Protein AF-A0AAD5R839-F1 (afdb_monomer_lite)

Foldseek 3Di:
DDDDAAADDDDLVVVLVVCPVVDDPPEEDEAADARNHLVVRVVNCVVCPPVNYRYAQQDDPPDDGRHDDPVDPCSDD

pLDDT: mean 86.6, std 10.97, range [40.56, 93.62]

Sequence (77 aa):
MLYVFVSIGINITHFVDCIRSNFTPPCRIGLVSTIQFVTSLQALRNALENTGLEIVLPQCKPLSPGEILGWHISTTR

Structure (mmCIF, N/CA/C/O backbone):
data_AF-A0AAD5R839-F1
#
_entry.id   AF-A0AAD5R839-F1
#
loop_
_atom_site.group_PDB
_atom_site.id
_atom_site.type_symbol
_atom_site.label_atom_id
_atom_site.label_alt_id
_atom_site.label_comp_id
_atom_site.label_asym_id
_atom_site.label_entity_id
_atom_site.label_seq_id
_atom_site.pdbx_PDB_ins_code
_atom_site.Cartn_x
_atom_site.Cartn_y
_atom_site.Cartn_z
_atom_site.occupancy
_atom_site.B_iso_or_equiv
_atom_site.auth_seq_id
_atom_site.au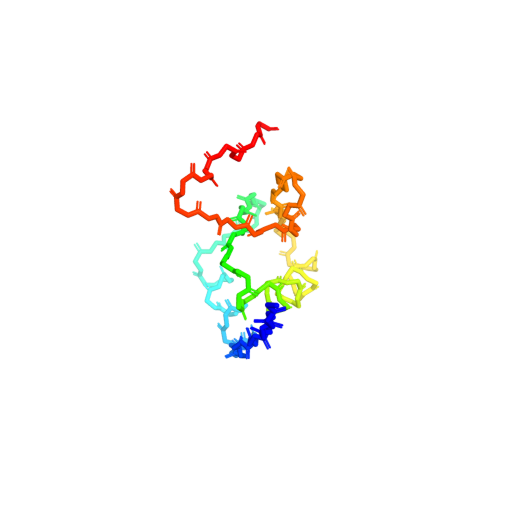th_comp_id
_atom_site.auth_asym_id
_atom_site.auth_atom_id
_atom_site.pdbx_PDB_model_num
ATOM 1 N N . MET A 1 1 ? 17.947 2.734 -24.876 1.00 69.62 1 MET A N 1
ATOM 2 C CA . MET A 1 1 ? 17.642 1.943 -23.664 1.00 69.62 1 MET A CA 1
ATOM 3 C C . MET A 1 1 ? 16.134 1.772 -23.577 1.00 69.62 1 MET A C 1
ATOM 5 O O . MET A 1 1 ? 15.444 2.770 -23.737 1.00 69.62 1 MET A O 1
ATOM 9 N N . LEU A 1 2 ? 15.633 0.546 -23.394 1.00 87.62 2 LEU A N 1
ATOM 10 C CA . LEU A 1 2 ? 14.201 0.250 -23.234 1.00 87.62 2 LEU A CA 1
ATOM 11 C C . LEU A 1 2 ? 13.924 -0.061 -21.760 1.00 87.62 2 LEU A C 1
ATOM 13 O O . LEU A 1 2 ? 14.595 -0.919 -21.191 1.00 87.62 2 LEU A O 1
ATOM 17 N N . TYR A 1 3 ? 12.947 0.619 -21.162 1.00 83.94 3 TYR A N 1
ATOM 18 C CA . TYR A 1 3 ? 12.466 0.315 -19.816 1.00 83.94 3 TYR A CA 1
ATOM 19 C C . TYR A 1 3 ? 11.091 -0.344 -19.919 1.00 83.94 3 TYR A C 1
ATOM 21 O O . TYR A 1 3 ? 10.179 0.226 -20.516 1.00 83.94 3 TYR A O 1
ATOM 29 N N . VAL A 1 4 ? 10.955 -1.553 -19.373 1.00 85.75 4 VAL A N 1
ATOM 30 C CA . VAL A 1 4 ? 9.706 -2.322 -19.410 1.00 85.75 4 VAL A CA 1
ATOM 31 C C . VAL A 1 4 ? 9.100 -2.334 -18.017 1.00 85.75 4 VAL A C 1
ATOM 33 O O . VA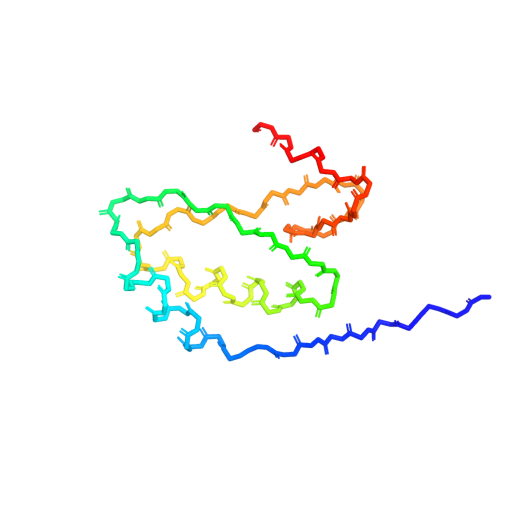L A 1 4 ? 9.698 -2.853 -17.076 1.00 85.75 4 VAL A O 1
ATOM 36 N N . PHE A 1 5 ? 7.902 -1.770 -17.891 1.00 85.06 5 PHE A N 1
ATOM 37 C CA . PHE A 1 5 ? 7.143 -1.807 -16.648 1.00 85.06 5 PHE A CA 1
ATOM 38 C C . PHE A 1 5 ? 6.375 -3.125 -16.551 1.00 85.06 5 PHE A C 1
ATOM 40 O O . PHE A 1 5 ? 5.624 -3.484 -17.456 1.00 85.06 5 PHE A O 1
ATOM 47 N N . VAL A 1 6 ? 6.554 -3.833 -15.437 1.00 88.69 6 VAL A N 1
ATOM 48 C CA . VAL A 1 6 ? 5.790 -5.038 -15.100 1.00 88.69 6 VAL A CA 1
ATOM 49 C C . VAL A 1 6 ? 4.992 -4.747 -13.843 1.00 88.69 6 VAL A C 1
ATOM 51 O O . VAL A 1 6 ? 5.560 -4.298 -12.849 1.00 88.69 6 VAL A O 1
ATOM 54 N N . SER A 1 7 ? 3.689 -5.017 -13.885 1.00 87.69 7 SER A N 1
ATOM 55 C CA . SER A 1 7 ? 2.818 -4.944 -12.716 1.00 87.69 7 SER A CA 1
ATOM 56 C C . SER A 1 7 ? 2.409 -6.346 -12.287 1.00 87.69 7 SER A C 1
ATOM 58 O O . SER A 1 7 ? 2.052 -7.177 -13.123 1.00 87.69 7 SER A O 1
ATOM 60 N N . ILE A 1 8 ? 2.474 -6.604 -10.984 1.00 90.81 8 ILE A N 1
ATOM 61 C CA . ILE A 1 8 ? 2.049 -7.862 -10.379 1.00 90.81 8 ILE A CA 1
ATOM 62 C C . ILE A 1 8 ? 0.760 -7.595 -9.598 1.00 90.81 8 ILE A C 1
ATOM 64 O O . ILE A 1 8 ? 0.696 -6.721 -8.727 1.00 90.81 8 ILE A O 1
ATOM 68 N N . GLY A 1 9 ? -0.279 -8.357 -9.930 1.00 88.44 9 GLY A N 1
ATOM 69 C CA . GLY A 1 9 ? -1.555 -8.312 -9.229 1.00 88.44 9 GLY A CA 1
ATOM 70 C C . GLY A 1 9 ? -1.493 -9.061 -7.901 1.00 88.44 9 GLY A C 1
ATOM 71 O O . GLY A 1 9 ? -0.911 -10.141 -7.812 1.00 88.44 9 GLY A O 1
ATOM 72 N N . ILE A 1 10 ? -2.134 -8.500 -6.879 1.00 87.69 10 ILE A N 1
ATOM 73 C CA . ILE A 1 10 ? -2.403 -9.170 -5.603 1.00 87.69 10 ILE A CA 1
ATOM 74 C C . ILE A 1 10 ? -3.919 -9.201 -5.409 1.00 87.69 10 ILE A C 1
ATOM 76 O O . ILE A 1 10 ? -4.629 -8.288 -5.832 1.00 87.69 10 ILE A O 1
ATOM 80 N N . ASN A 1 11 ? -4.428 -10.249 -4.762 1.00 92.62 11 ASN A N 1
ATOM 81 C CA . ASN A 1 11 ? -5.826 -10.301 -4.362 1.00 92.62 11 ASN A CA 1
ATOM 82 C C . ASN A 1 11 ? -6.108 -9.236 -3.282 1.00 92.62 11 ASN A C 1
ATOM 84 O O . ASN A 1 11 ? -5.754 -9.405 -2.114 1.00 92.62 11 ASN A O 1
ATOM 88 N N . ILE A 1 12 ? -6.743 -8.136 -3.695 1.00 91.88 12 ILE A N 1
ATOM 89 C CA . ILE A 1 12 ? -7.029 -6.987 -2.829 1.00 91.88 12 ILE A CA 1
ATOM 90 C C . ILE A 1 12 ? -8.034 -7.341 -1.732 1.00 91.88 12 ILE A C 1
ATOM 92 O O . ILE A 1 12 ? -7.851 -6.907 -0.598 1.00 91.88 12 ILE A O 1
ATOM 96 N N . THR A 1 13 ? -9.065 -8.141 -2.024 1.00 91.94 13 THR A N 1
ATOM 97 C CA . THR A 1 13 ? -10.102 -8.464 -1.031 1.00 91.94 13 THR A CA 1
ATOM 98 C C . THR A 1 13 ? -9.517 -9.252 0.132 1.00 91.94 13 THR A C 1
ATOM 100 O O . THR A 1 13 ? -9.683 -8.852 1.281 1.00 91.94 13 THR A O 1
AT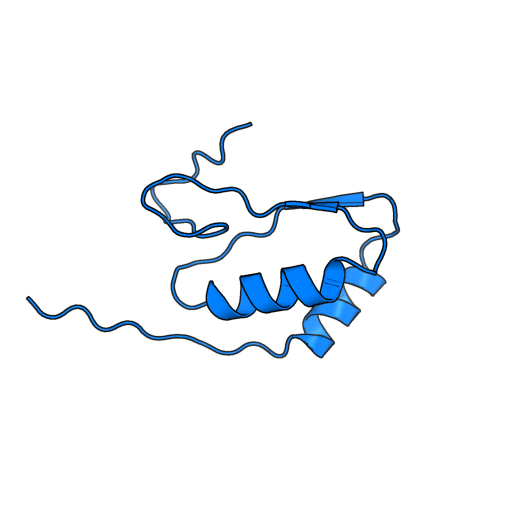OM 103 N N . HIS A 1 14 ? -8.719 -10.281 -0.164 1.00 93.62 14 HIS A N 1
ATOM 104 C CA . HIS A 1 14 ? -8.028 -11.054 0.868 1.00 93.62 14 HIS A CA 1
ATOM 105 C C . HIS A 1 14 ? -7.083 -10.176 1.705 1.00 93.62 14 HIS A C 1
ATOM 107 O O . HIS A 1 14 ? -7.012 -10.316 2.922 1.00 93.62 14 HIS A O 1
ATOM 113 N N . PHE A 1 15 ? -6.365 -9.241 1.074 1.00 92.62 15 PHE A N 1
ATOM 114 C CA . PHE A 1 15 ? -5.463 -8.341 1.796 1.00 92.62 15 PHE A CA 1
ATOM 115 C C . PHE A 1 15 ? -6.218 -7.397 2.745 1.00 92.62 15 PHE A C 1
ATOM 117 O O . PHE A 1 15 ? -5.785 -7.179 3.877 1.00 92.62 15 PHE A O 1
ATOM 124 N N . VAL A 1 16 ? -7.359 -6.856 2.306 1.00 91.75 16 VAL A N 1
ATOM 125 C CA . VAL A 1 16 ? -8.233 -6.022 3.145 1.00 91.75 16 VAL A CA 1
ATOM 126 C C . VAL A 1 16 ? -8.728 -6.803 4.358 1.00 91.75 16 VAL A C 1
ATOM 128 O O . VAL A 1 16 ? -8.681 -6.279 5.472 1.00 91.75 16 VAL A O 1
ATOM 131 N N . ASP A 1 17 ? -9.156 -8.050 4.165 1.00 93.31 17 ASP A N 1
ATOM 132 C CA . ASP A 1 17 ? -9.622 -8.903 5.261 1.00 93.31 17 ASP A CA 1
ATOM 133 C C . ASP A 1 17 ? -8.498 -9.184 6.265 1.00 93.31 17 ASP A C 1
ATOM 135 O O . ASP A 1 17 ? -8.713 -9.061 7.472 1.00 93.31 17 ASP A O 1
ATOM 139 N N . CYS A 1 18 ? -7.274 -9.438 5.786 1.00 93.56 18 CYS A N 1
ATOM 140 C CA . CYS A 1 18 ? -6.101 -9.550 6.652 1.00 93.56 18 CYS A CA 1
ATOM 141 C C . CYS A 1 18 ? -5.825 -8.261 7.436 1.00 93.56 18 CYS A C 1
ATOM 143 O O . CYS A 1 18 ? -5.497 -8.325 8.617 1.00 93.56 18 CYS A O 1
ATOM 145 N N . ILE A 1 19 ? -5.948 -7.078 6.829 1.00 92.38 19 ILE A N 1
ATOM 146 C CA . ILE A 1 19 ? -5.770 -5.825 7.578 1.00 92.38 19 ILE A CA 1
ATOM 147 C C . ILE A 1 19 ? -6.839 -5.703 8.664 1.00 92.38 19 ILE A C 1
ATOM 149 O O . ILE A 1 19 ? -6.510 -5.432 9.818 1.00 92.38 19 ILE A O 1
ATOM 153 N N . ARG A 1 20 ? -8.106 -5.946 8.325 1.00 89.69 20 ARG A N 1
ATOM 154 C CA . ARG A 1 20 ? -9.221 -5.847 9.279 1.00 89.69 20 ARG A CA 1
ATOM 155 C C . ARG A 1 20 ? -9.098 -6.837 10.433 1.00 89.69 20 ARG A C 1
ATOM 157 O O . ARG A 1 20 ? -9.492 -6.507 11.546 1.00 89.69 20 ARG A O 1
ATOM 164 N N . SER A 1 21 ? -8.549 -8.028 10.190 1.00 92.50 21 SER A N 1
ATOM 165 C CA . SER A 1 21 ? -8.348 -9.027 11.242 1.00 92.50 21 SER A CA 1
ATOM 166 C C . SER A 1 21 ? -7.188 -8.692 12.183 1.00 92.50 21 SER A C 1
ATOM 168 O O . SER A 1 21 ? -7.155 -9.207 13.296 1.00 92.50 21 SER A O 1
ATOM 170 N N . ASN A 1 22 ? -6.226 -7.873 11.746 1.00 93.44 22 ASN A N 1
ATOM 171 C CA . ASN A 1 22 ? -5.014 -7.562 12.514 1.00 93.44 22 ASN A CA 1
ATOM 172 C C . ASN A 1 22 ? -5.020 -6.159 13.145 1.00 93.44 22 ASN A C 1
ATOM 174 O O . ASN A 1 22 ? -4.302 -5.936 14.117 1.00 93.44 22 ASN A O 1
ATOM 178 N N . PHE A 1 23 ? -5.812 -5.218 12.622 1.00 91.81 23 PHE A N 1
ATOM 179 C CA . PHE A 1 23 ? -5.829 -3.826 13.074 1.00 91.81 23 PHE A CA 1
ATOM 180 C C . PHE A 1 23 ? -7.247 -3.359 13.412 1.00 91.81 23 PHE A C 1
ATOM 182 O O . PHE A 1 23 ? -8.165 -3.466 12.601 1.00 91.81 23 PHE A O 1
ATOM 189 N N . THR A 1 24 ? -7.413 -2.769 14.596 1.00 88.56 24 THR A N 1
ATOM 190 C CA . THR A 1 24 ? -8.678 -2.184 15.065 1.00 88.56 24 THR A CA 1
ATOM 191 C C . THR A 1 24 ? -8.673 -0.654 14.931 1.00 88.56 24 THR A C 1
ATOM 193 O O . THR A 1 24 ? -7.725 -0.020 15.401 1.00 88.56 24 THR A O 1
ATOM 196 N N . PRO A 1 25 ? -9.710 -0.028 14.342 1.00 87.75 25 PRO A N 1
ATOM 197 C CA . PRO A 1 25 ? -9.841 1.431 14.289 1.00 87.75 25 PRO A CA 1
ATOM 198 C C . PRO A 1 25 ? -9.977 2.086 15.683 1.00 87.75 25 PRO A C 1
ATOM 200 O O . PRO A 1 25 ? -10.586 1.480 16.566 1.00 87.75 25 PRO A O 1
ATOM 203 N N . PRO A 1 26 ? -9.505 3.336 15.883 1.00 87.62 26 PRO A N 1
ATOM 204 C CA . PRO A 1 26 ? -8.738 4.150 14.942 1.00 87.62 26 PRO A CA 1
ATOM 205 C C . PRO A 1 26 ? -7.250 3.769 14.967 1.00 87.62 26 PRO A C 1
ATOM 207 O O . PRO A 1 26 ? -6.602 3.785 16.011 1.00 87.62 26 PRO A O 1
ATOM 210 N N . CYS A 1 27 ? -6.689 3.455 13.800 1.00 89.81 27 CYS A N 1
ATOM 211 C CA . CYS A 1 27 ? -5.275 3.116 13.653 1.00 89.81 27 CYS A CA 1
ATOM 212 C C . CYS A 1 27 ? -4.707 3.765 12.386 1.00 89.81 27 CYS A C 1
ATOM 214 O O . CYS A 1 27 ? -5.383 3.816 11.356 1.00 89.81 27 CYS A O 1
ATOM 216 N N . ARG A 1 28 ? -3.466 4.259 12.477 1.00 91.31 28 ARG A N 1
ATOM 217 C CA . ARG A 1 28 ? -2.698 4.810 11.354 1.00 91.31 28 ARG A CA 1
ATOM 218 C C . ARG A 1 28 ? -1.817 3.727 10.758 1.00 91.31 28 ARG A C 1
ATOM 220 O O . ARG A 1 28 ? -0.985 3.167 11.469 1.00 91.31 28 ARG A O 1
ATOM 227 N N . ILE A 1 29 ? -1.964 3.462 9.465 1.00 92.75 29 ILE A N 1
ATOM 228 C CA . ILE A 1 29 ? -1.209 2.417 8.769 1.00 92.75 29 ILE A CA 1
ATOM 229 C C . ILE A 1 29 ? -0.480 3.034 7.580 1.00 92.75 29 ILE A C 1
ATOM 231 O O . ILE A 1 29 ? -1.102 3.554 6.655 1.00 92.75 29 ILE A O 1
ATOM 235 N N . GLY A 1 30 ? 0.850 2.954 7.598 1.00 92.44 30 GLY A N 1
ATOM 236 C CA . GLY A 1 30 ? 1.688 3.294 6.452 1.00 92.44 30 GLY A CA 1
ATOM 237 C C . GLY A 1 30 ? 1.819 2.102 5.507 1.00 92.44 30 GLY A C 1
ATOM 238 O O . GLY A 1 30 ? 2.262 1.037 5.934 1.00 92.44 30 GLY A O 1
ATOM 239 N N . LEU A 1 31 ? 1.459 2.271 4.235 1.00 92.62 31 LEU A N 1
ATOM 240 C CA . LEU A 1 31 ? 1.607 1.232 3.214 1.00 92.62 31 LEU A CA 1
ATOM 241 C C . LEU A 1 31 ? 2.697 1.627 2.213 1.00 92.62 31 LEU A C 1
ATOM 243 O O . LEU A 1 31 ? 2.684 2.728 1.665 1.00 92.62 31 LEU A O 1
ATOM 247 N N . VAL A 1 32 ? 3.633 0.711 1.967 1.00 93.50 32 VAL A N 1
ATOM 248 C CA . VAL A 1 32 ? 4.722 0.874 0.996 1.00 93.50 32 VAL A CA 1
ATOM 249 C C . VAL A 1 32 ? 4.893 -0.390 0.157 1.00 93.50 32 VAL A C 1
ATOM 251 O O . VAL A 1 32 ? 4.615 -1.497 0.617 1.00 93.50 32 VAL A O 1
ATOM 254 N N . SER A 1 33 ? 5.362 -0.235 -1.075 1.00 92.31 33 SER A N 1
ATOM 255 C CA . SER A 1 33 ? 5.647 -1.315 -2.012 1.00 92.31 33 SER A CA 1
ATOM 256 C C . SER A 1 33 ? 6.772 -0.942 -2.973 1.00 92.31 33 SER A C 1
ATOM 258 O O . SER A 1 33 ? 7.242 0.189 -3.011 1.00 92.31 33 SER A O 1
ATOM 260 N N . THR A 1 34 ? 7.193 -1.887 -3.805 1.00 92.31 34 THR A N 1
ATOM 261 C CA . THR A 1 34 ? 8.048 -1.596 -4.962 1.00 92.31 34 THR A CA 1
ATOM 262 C C . THR A 1 34 ? 7.201 -1.206 -6.178 1.00 92.31 34 THR A C 1
ATOM 264 O O . THR A 1 34 ? 5.973 -1.355 -6.172 1.00 92.31 34 THR A O 1
ATOM 267 N N . ILE A 1 35 ? 7.861 -0.745 -7.246 1.00 91.19 35 ILE A N 1
ATOM 268 C CA . ILE A 1 35 ? 7.219 -0.280 -8.485 1.00 91.19 35 ILE A CA 1
ATOM 269 C C . ILE A 1 35 ? 6.250 -1.299 -9.106 1.00 91.19 35 ILE A C 1
ATOM 271 O O . ILE A 1 35 ? 5.232 -0.925 -9.680 1.00 91.19 35 ILE A O 1
ATOM 275 N N . GLN A 1 36 ? 6.516 -2.599 -8.941 1.00 91.81 36 GLN A N 1
ATOM 276 C CA . GLN A 1 36 ? 5.707 -3.668 -9.535 1.00 91.81 36 GLN A CA 1
ATOM 277 C C . GLN A 1 36 ? 4.321 -3.805 -8.885 1.00 91.81 36 GLN A C 1
ATOM 279 O O . GLN A 1 36 ? 3.393 -4.318 -9.511 1.00 91.81 36 GLN A O 1
ATOM 284 N N . PHE A 1 37 ? 4.163 -3.330 -7.649 1.00 93.19 37 PHE A N 1
ATOM 285 C CA . PHE A 1 37 ? 2.941 -3.477 -6.852 1.00 93.19 37 PHE A CA 1
ATOM 286 C C . PHE A 1 37 ? 2.222 -2.151 -6.584 1.00 93.19 37 PHE A C 1
ATOM 288 O O . PHE A 1 37 ? 1.181 -2.146 -5.929 1.00 93.19 37 PHE A O 1
ATOM 295 N N . VAL A 1 38 ? 2.740 -1.032 -7.099 1.00 90.94 38 VAL A N 1
ATOM 296 C CA . VAL A 1 38 ? 2.214 0.310 -6.803 1.00 90.94 38 VAL A CA 1
ATOM 297 C C . VAL A 1 38 ? 0.738 0.472 -7.193 1.00 90.94 38 VAL A C 1
ATOM 299 O O . VAL A 1 38 ? -0.033 1.121 -6.492 1.00 90.94 38 VAL A O 1
ATOM 302 N N . THR A 1 39 ? 0.309 -0.182 -8.271 1.00 90.88 39 THR A N 1
ATOM 303 C CA . THR A 1 39 ? -1.086 -0.196 -8.735 1.00 90.88 39 THR A CA 1
ATOM 304 C C . THR A 1 39 ? -2.005 -0.917 -7.746 1.00 90.88 39 THR A C 1
ATOM 306 O O . THR A 1 39 ? -3.046 -0.385 -7.360 1.00 90.88 39 THR A O 1
ATOM 309 N N . SER A 1 40 ? -1.589 -2.096 -7.276 1.00 92.69 40 SER A N 1
ATOM 310 C CA . SER A 1 40 ? -2.286 -2.871 -6.242 1.00 92.69 40 SER A CA 1
ATOM 311 C C . SER A 1 40 ? -2.367 -2.097 -4.919 1.00 92.69 40 SER A C 1
ATOM 313 O O . SER A 1 40 ? -3.404 -2.105 -4.259 1.00 92.69 40 SER A O 1
ATOM 315 N N . LEU A 1 41 ? -1.304 -1.371 -4.557 1.00 93.06 41 LEU A N 1
ATOM 316 C CA . LEU A 1 41 ? -1.244 -0.542 -3.351 1.00 93.06 41 LEU A CA 1
ATOM 317 C C . LEU A 1 41 ? -2.268 0.606 -3.379 1.00 93.06 41 LEU A C 1
ATOM 319 O O . LEU A 1 41 ? -2.949 0.862 -2.385 1.00 93.06 41 LEU A O 1
ATOM 323 N N . GLN A 1 42 ? -2.414 1.278 -4.526 1.00 91.12 42 GLN A N 1
ATOM 324 C CA . GLN A 1 42 ? -3.417 2.332 -4.704 1.00 91.12 42 GLN A CA 1
ATOM 325 C C . GLN A 1 42 ? -4.846 1.783 -4.612 1.00 91.12 42 GLN A C 1
ATOM 327 O O . GLN A 1 42 ? -5.689 2.379 -3.941 1.00 91.12 42 GLN A O 1
ATOM 332 N N . ALA A 1 43 ? -5.112 0.625 -5.225 1.00 92.06 43 ALA A N 1
ATOM 333 C CA . ALA A 1 43 ? -6.412 -0.038 -5.116 1.00 92.06 43 ALA A CA 1
ATOM 334 C C . ALA A 1 43 ? -6.741 -0.415 -3.661 1.00 92.06 43 ALA A C 1
ATOM 336 O O . ALA A 1 43 ? -7.870 -0.227 -3.206 1.00 92.06 43 ALA A O 1
ATOM 337 N N . LEU A 1 44 ? -5.743 -0.897 -2.918 1.00 92.56 44 LEU A N 1
ATOM 338 C CA . LEU A 1 44 ? -5.891 -1.255 -1.514 1.00 92.56 44 LEU A CA 1
ATOM 339 C C . LEU A 1 44 ? -6.212 -0.042 -0.634 1.00 92.56 44 LEU A C 1
ATOM 341 O O . LEU A 1 44 ? -7.109 -0.130 0.203 1.00 92.56 44 LEU A O 1
ATOM 345 N N . ARG A 1 45 ? -5.522 1.089 -0.836 1.00 91.81 45 ARG A N 1
ATOM 346 C CA . ARG A 1 45 ? -5.837 2.339 -0.130 1.00 91.81 45 ARG A CA 1
ATOM 347 C C . ARG A 1 45 ? -7.316 2.683 -0.292 1.00 91.81 45 ARG A C 1
ATOM 349 O O . ARG A 1 45 ? -8.001 2.840 0.711 1.00 91.81 45 ARG A O 1
ATOM 356 N N . ASN A 1 46 ? -7.809 2.721 -1.529 1.00 92.12 46 ASN A N 1
ATOM 357 C CA . ASN A 1 46 ? -9.204 3.068 -1.816 1.00 92.12 46 ASN A CA 1
ATOM 358 C C . ASN A 1 46 ? -10.192 2.088 -1.155 1.00 92.12 46 ASN A C 1
ATOM 360 O O . ASN A 1 46 ? -11.243 2.494 -0.666 1.00 92.12 46 ASN A O 1
ATOM 364 N N . ALA A 1 47 ? -9.854 0.795 -1.094 1.00 91.69 47 ALA A N 1
ATOM 365 C CA . ALA A 1 47 ? -10.692 -0.214 -0.443 1.00 91.69 47 ALA A CA 1
ATOM 366 C C . ALA A 1 47 ? -10.759 -0.067 1.094 1.00 91.69 47 ALA A C 1
ATOM 368 O O . ALA A 1 47 ? -11.715 -0.534 1.720 1.00 91.69 47 ALA A O 1
ATOM 369 N N . LEU A 1 48 ? -9.760 0.579 1.702 1.00 90.00 48 LEU A N 1
ATOM 370 C CA . LEU A 1 48 ? -9.633 0.766 3.150 1.00 90.00 48 LEU A CA 1
ATOM 371 C C . LEU A 1 48 ? -10.092 2.148 3.642 1.00 90.00 48 LEU A C 1
ATOM 373 O O . LEU A 1 48 ? -10.280 2.318 4.842 1.00 90.00 48 LEU A O 1
ATOM 377 N N . GLU A 1 49 ? -10.340 3.121 2.757 1.00 86.56 49 GLU A N 1
ATOM 378 C CA . GLU A 1 49 ? -10.780 4.475 3.156 1.00 86.56 49 GLU A CA 1
ATOM 379 C C . GLU A 1 49 ? -12.067 4.460 4.006 1.00 86.56 49 GLU A C 1
ATOM 381 O O . GLU A 1 49 ? -12.226 5.273 4.913 1.00 86.56 49 GLU A O 1
ATOM 386 N N . ASN A 1 50 ? -12.950 3.479 3.791 1.00 84.12 50 ASN A N 1
ATOM 387 C CA . ASN A 1 50 ? -14.221 3.358 4.513 1.00 84.12 50 ASN A CA 1
ATOM 388 C C . ASN A 1 50 ? -14.152 2.498 5.787 1.00 84.12 50 ASN A C 1
ATOM 390 O O . ASN A 1 50 ? -15.178 2.279 6.429 1.00 84.12 50 ASN A O 1
ATOM 394 N N . THR A 1 51 ? -12.984 1.971 6.166 1.00 84.75 51 THR A N 1
ATOM 395 C CA . THR A 1 51 ? -12.866 1.079 7.338 1.00 84.75 51 THR A CA 1
ATOM 396 C C . THR A 1 51 ? -12.534 1.818 8.633 1.00 84.75 51 THR A C 1
ATOM 398 O O . THR A 1 51 ? -12.325 1.174 9.656 1.00 84.75 51 THR A O 1
ATOM 401 N N . GLY A 1 52 ? -12.444 3.154 8.604 1.00 86.00 52 GLY A N 1
ATOM 402 C CA . GLY A 1 52 ? -12.034 3.968 9.757 1.00 86.00 52 GLY A CA 1
ATOM 403 C C . GLY A 1 52 ? -10.538 3.873 10.088 1.00 86.00 52 GLY A C 1
ATOM 404 O O . GLY A 1 52 ? -10.111 4.323 11.150 1.00 86.00 52 GLY A O 1
ATOM 405 N N . LEU A 1 53 ? -9.744 3.275 9.193 1.00 90.12 53 LEU A N 1
ATOM 406 C CA . LEU A 1 53 ? -8.286 3.239 9.277 1.00 90.12 53 LEU A CA 1
ATOM 407 C C . LEU A 1 53 ? -7.718 4.445 8.529 1.00 90.12 53 LEU A C 1
ATOM 409 O O . LEU A 1 53 ? -8.156 4.764 7.425 1.00 90.12 53 LEU A O 1
ATOM 413 N N . GLU A 1 54 ? -6.719 5.099 9.108 1.00 92.12 54 GLU A N 1
ATOM 414 C CA . GLU A 1 54 ? -6.020 6.203 8.455 1.00 92.12 54 GLU A CA 1
ATOM 415 C C . GLU A 1 54 ? -4.847 5.629 7.652 1.00 92.12 54 GLU A C 1
ATOM 417 O O . GLU A 1 54 ? -3.784 5.319 8.198 1.00 92.12 54 GLU A O 1
ATOM 422 N N . ILE A 1 55 ? -5.064 5.430 6.351 1.00 92.44 55 ILE A N 1
ATOM 423 C CA . ILE A 1 55 ? -4.063 4.861 5.445 1.00 92.44 55 ILE A CA 1
ATOM 424 C C . ILE A 1 55 ? -3.161 5.963 4.889 1.00 92.44 55 ILE A C 1
ATOM 426 O O . ILE A 1 55 ? -3.623 6.878 4.206 1.00 92.44 55 ILE A O 1
ATOM 430 N N . VAL A 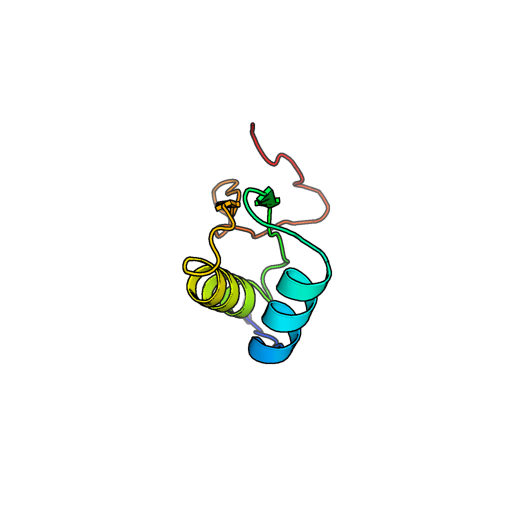1 56 ? -1.857 5.833 5.123 1.00 92.31 56 VAL A N 1
ATOM 431 C CA . VAL A 1 56 ? -0.833 6.764 4.642 1.00 92.31 56 VAL A CA 1
ATOM 432 C C . VAL A 1 56 ? 0.020 6.080 3.577 1.00 92.31 56 VAL A C 1
ATOM 434 O O . VAL A 1 56 ? 0.611 5.028 3.812 1.00 92.31 56 VAL A O 1
ATOM 437 N N . LEU A 1 57 ? 0.107 6.700 2.400 1.00 92.50 57 LEU A N 1
ATOM 438 C CA . LEU A 1 57 ? 1.030 6.318 1.331 1.00 92.50 57 LEU A CA 1
ATOM 439 C C . LEU A 1 57 ? 2.155 7.353 1.266 1.00 92.50 57 LEU A C 1
ATOM 441 O O . LEU A 1 57 ? 1.987 8.383 0.607 1.00 92.50 57 LEU A O 1
ATOM 445 N N . PRO A 1 58 ? 3.279 7.138 1.964 1.00 90.12 58 PRO A N 1
ATOM 446 C CA . PRO A 1 58 ? 4.358 8.109 1.963 1.00 90.12 58 PRO A CA 1
ATOM 447 C C . PRO A 1 58 ? 4.974 8.223 0.568 1.00 90.12 58 PRO A C 1
ATOM 449 O O . PRO A 1 58 ? 5.085 7.236 -0.157 1.00 90.12 58 PRO A O 1
ATOM 452 N N . GLN A 1 59 ? 5.386 9.427 0.181 1.00 88.56 59 GLN A N 1
ATOM 453 C CA . GLN A 1 59 ? 5.936 9.683 -1.148 1.00 88.56 59 GLN A CA 1
ATOM 454 C C . GLN A 1 59 ? 7.279 10.402 -1.054 1.00 88.56 59 GLN A C 1
ATOM 456 O O . GLN A 1 59 ? 7.372 11.489 -0.487 1.00 88.56 59 GLN A O 1
ATOM 461 N N . CYS A 1 60 ? 8.297 9.834 -1.697 1.00 86.31 60 CYS A N 1
ATOM 462 C CA . CYS A 1 60 ? 9.584 10.484 -1.909 1.00 86.31 60 CYS A CA 1
ATOM 463 C C . CYS A 1 60 ? 9.763 10.736 -3.411 1.00 86.31 60 CYS A C 1
ATOM 465 O O . CYS A 1 60 ? 10.000 9.810 -4.184 1.00 86.31 60 CYS A O 1
ATOM 467 N N . LYS A 1 61 ? 9.582 11.984 -3.858 1.00 82.69 61 LYS A N 1
ATOM 468 C CA . LYS A 1 61 ? 9.701 12.331 -5.285 1.00 82.69 61 LYS A CA 1
ATOM 469 C C . LYS A 1 61 ? 11.125 12.025 -5.789 1.00 82.69 61 LYS A C 1
ATOM 471 O O . LYS A 1 61 ? 12.075 12.289 -5.055 1.00 82.69 61 LYS A O 1
ATOM 476 N N . PRO A 1 62 ? 11.299 11.522 -7.028 1.00 87.75 62 PRO A N 1
ATOM 477 C CA . PRO A 1 62 ? 10.307 11.405 -8.106 1.00 87.75 62 PRO A CA 1
ATOM 478 C C . PRO A 1 62 ? 9.464 10.115 -8.089 1.00 87.75 62 PRO A C 1
ATOM 480 O O . PRO A 1 62 ? 8.744 9.868 -9.052 1.00 87.75 62 PRO A O 1
ATOM 483 N N . LEU A 1 63 ? 9.543 9.296 -7.034 1.00 86.44 63 LEU A N 1
ATOM 484 C CA . LEU A 1 63 ? 8.828 8.022 -6.959 1.00 86.44 63 LEU A CA 1
ATOM 485 C C . LEU A 1 63 ? 7.316 8.209 -6.781 1.00 86.44 63 LEU A C 1
ATOM 487 O O . LEU A 1 63 ? 6.820 9.250 -6.315 1.00 86.44 63 LEU A O 1
ATOM 491 N N . SER A 1 64 ? 6.580 7.164 -7.145 1.00 87.62 64 SER A N 1
ATOM 492 C CA . SER A 1 64 ? 5.134 7.104 -6.957 1.00 87.62 64 SER A CA 1
ATOM 493 C C . SER A 1 64 ? 4.779 7.038 -5.460 1.00 87.62 64 SER A C 1
ATOM 495 O O . SER A 1 64 ? 5.585 6.584 -4.649 1.00 87.62 64 SER A O 1
ATOM 497 N N . PRO A 1 65 ? 3.580 7.475 -5.037 1.00 89.19 65 PRO A N 1
ATOM 498 C CA . PRO A 1 65 ? 3.153 7.339 -3.645 1.00 89.19 65 PRO A CA 1
ATOM 499 C C . PRO A 1 65 ? 3.174 5.881 -3.176 1.00 89.19 65 PRO A C 1
ATOM 501 O O . PRO A 1 65 ? 2.616 5.006 -3.837 1.00 89.19 65 PRO A O 1
ATOM 504 N N . GLY A 1 66 ? 3.809 5.636 -2.033 1.00 89.94 66 GLY A N 1
ATOM 505 C CA . GLY A 1 66 ? 4.030 4.308 -1.475 1.00 89.94 66 GLY A CA 1
ATOM 506 C C . GLY A 1 66 ? 5.156 3.522 -2.147 1.00 89.94 66 GLY A C 1
ATOM 507 O O . GLY A 1 66 ? 5.459 2.429 -1.691 1.00 89.94 66 GLY A O 1
ATOM 508 N N . GLU A 1 67 ? 5.807 4.039 -3.189 1.00 91.44 67 GLU A N 1
ATOM 509 C CA . GLU A 1 67 ? 6.920 3.355 -3.845 1.00 91.44 67 GLU A CA 1
ATOM 510 C C . GLU A 1 67 ? 8.236 3.562 -3.080 1.00 91.44 67 GLU A C 1
ATOM 512 O O . GLU A 1 67 ? 8.629 4.693 -2.784 1.00 91.44 67 GLU A O 1
ATOM 517 N N . ILE A 1 68 ? 8.937 2.463 -2.794 1.00 90.75 68 ILE A N 1
ATOM 518 C CA . ILE A 1 68 ? 10.256 2.454 -2.154 1.00 90.75 68 ILE A CA 1
ATOM 519 C C . ILE A 1 68 ? 11.280 1.678 -2.987 1.00 90.75 68 ILE A C 1
ATOM 521 O O . ILE A 1 68 ? 10.957 0.712 -3.684 1.00 90.75 68 ILE A O 1
ATOM 525 N N . LEU A 1 69 ? 12.546 2.082 -2.869 1.00 86.00 69 LEU A N 1
ATOM 526 C CA . LEU A 1 69 ? 13.705 1.398 -3.445 1.00 86.00 69 LEU A CA 1
ATOM 527 C C . LEU A 1 69 ? 14.698 1.086 -2.322 1.00 86.00 69 LEU A C 1
ATOM 529 O O . LEU A 1 69 ? 14.802 1.852 -1.372 1.00 86.00 69 LEU A O 1
ATOM 533 N N . GLY A 1 70 ? 15.468 -0.001 -2.430 1.00 79.94 70 GLY A N 1
ATOM 534 C CA . GLY A 1 70 ? 16.326 -0.477 -1.330 1.00 79.94 70 GLY A CA 1
ATOM 535 C C . GLY A 1 70 ? 17.340 0.544 -0.787 1.00 79.94 70 GLY A C 1
ATOM 536 O O . GLY A 1 70 ? 17.656 0.514 0.395 1.00 79.94 70 GLY A O 1
ATOM 537 N N . TRP A 1 71 ? 17.813 1.478 -1.617 1.00 72.50 71 TRP A N 1
ATOM 538 C CA . TRP A 1 71 ? 18.714 2.563 -1.193 1.00 72.50 71 TRP A CA 1
ATOM 539 C C . TRP A 1 71 ? 17.967 3.821 -0.702 1.00 72.50 71 TRP A C 1
ATOM 541 O O . TRP A 1 71 ? 18.545 4.680 -0.044 1.00 72.50 71 TRP A O 1
ATOM 551 N N . HIS A 1 72 ? 16.672 3.943 -1.002 1.00 59.44 72 HIS A N 1
ATOM 552 C CA . HIS A 1 72 ? 15.847 5.108 -0.685 1.00 59.44 72 HIS A CA 1
ATOM 553 C C . HIS A 1 72 ? 14.715 4.720 0.262 1.00 59.44 72 HIS A C 1
ATOM 555 O O . HIS A 1 72 ? 13.577 4.506 -0.156 1.00 59.44 72 HIS A O 1
ATOM 561 N N . ILE A 1 73 ? 15.036 4.688 1.555 1.00 61.69 73 ILE A N 1
ATOM 562 C CA . ILE A 1 73 ? 14.042 4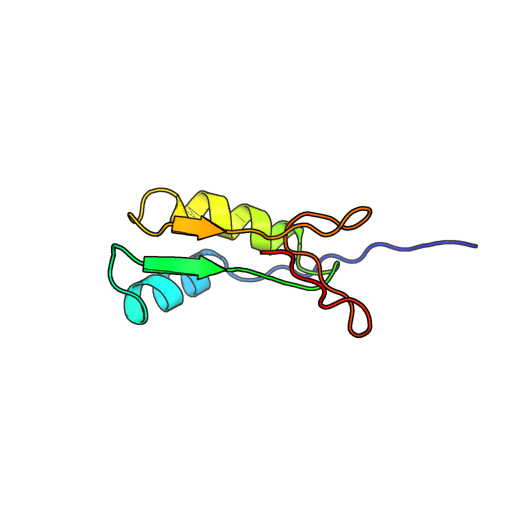.644 2.631 1.00 61.69 73 ILE A CA 1
ATOM 563 C C . ILE A 1 73 ? 14.095 5.932 3.466 1.00 61.69 73 ILE A C 1
ATOM 565 O O . ILE A 1 73 ? 14.184 5.926 4.686 1.00 61.69 73 ILE A O 1
ATOM 569 N N . SER A 1 74 ? 14.056 7.088 2.796 1.00 57.44 74 SER A N 1
ATOM 570 C CA . SER A 1 74 ? 13.744 8.366 3.449 1.00 57.44 74 SER A CA 1
ATOM 571 C C . SER A 1 74 ? 12.241 8.625 3.363 1.00 57.44 74 SER A C 1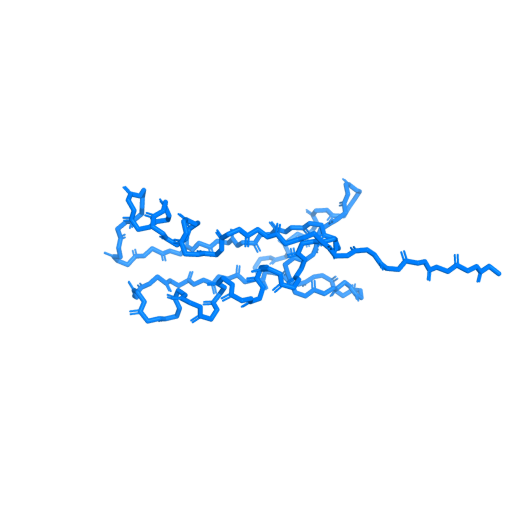
ATOM 573 O O . SER A 1 74 ? 11.741 9.497 2.651 1.00 57.44 74 SER A O 1
ATOM 575 N N . THR A 1 75 ? 11.491 7.811 4.093 1.00 53.53 75 THR A N 1
ATOM 576 C CA . THR A 1 75 ? 10.057 7.998 4.292 1.00 53.53 75 THR A CA 1
ATOM 577 C C . THR A 1 75 ? 9.894 9.199 5.223 1.00 53.53 75 THR A C 1
ATOM 579 O O . THR A 1 75 ? 9.982 9.074 6.441 1.00 53.53 75 THR A O 1
ATOM 582 N N . THR A 1 76 ? 9.842 10.397 4.640 1.00 42.75 76 THR A N 1
ATOM 583 C CA . THR A 1 76 ? 9.888 11.657 5.391 1.00 42.75 76 THR A CA 1
ATOM 584 C C . THR A 1 76 ? 8.639 11.789 6.270 1.00 42.75 76 THR A C 1
ATOM 586 O O . THR A 1 76 ? 7.554 11.410 5.837 1.00 42.75 76 THR A O 1
ATOM 589 N N . ARG A 1 77 ? 8.887 12.267 7.500 1.00 40.56 77 ARG A N 1
ATOM 590 C CA . ARG A 1 77 ? 7.988 12.519 8.643 1.00 40.56 77 ARG A CA 1
ATOM 591 C C . ARG A 1 77 ? 6.535 12.851 8.319 1.00 40.56 77 ARG A C 1
ATOM 593 O O . ARG A 1 77 ? 6.319 13.705 7.435 1.00 40.56 77 ARG A O 1
#

Secondary structure (DSSP, 8-state):
-----------HHHHHHHHHHH-PSS-EEE--B-GGGHHHHHHHHHHHGGGT-EEE----TTSPTTB-BTTB-----

Organism: Parelaphostrongylus tenuis (NCBI:txid148309)

InterPro domains:
  IPR016435 Diphthamide synthesis DPH1/DPH2 [PF01866] (1-75)
  IPR016435 Diphthamide synthesis DPH1/DPH2 [PTHR10762] (1-74)
  IPR016435 Diphthamide synthesis DPH1/DPH2 [TIGR00322] (2-73)
  IPR042264 Diphthamide synthesis DPH1/DPH2, domain 2 [G3DSA:3.40.50.11850] (13-76)

Radius of gyration: 13.51 Å; chains: 1; bounding box: 33×24×39 Å